Protein AF-A0A397A160-F1 (afdb_monomer_lite)

Sequence (90 aa):
MGYGKIASTLNLSKATVQSIVKAFKKTKETFPQPRSGRPKVTTEHKDRIILRAIKANRRLSAESLKETFEVFHEKDISSDTIRRRIMLSG

Organism: Aphanomyces astaci (NCBI:txid112090)

Foldseek 3Di:
DDLVVVCVVVVHDSVVSVVQVVVCVVPVDNDDDDDPPDDDLDDPVLLVVLVVVCVVPVPDALVNVQVVCVVPPVGRDDSVNSVVSVVVVD

Secondary structure (DSSP, 8-state):
--HHHHHHHHT--HHHHHHHHHHHHHH--SSPPPP--SPPSS-HHHHHHHHHHHHH-TT--HHHHHHHHHHHHS----HHHHHHHHHTT-

Radius of gyration: 23.34 Å; chains: 1; bounding box: 49×20×56 Å

pLDDT: mean 88.35, std 6.97, range [57.25, 96.81]

InterPro domains:
  IPR009057 Homedomain-like superfamily [SSF46689] (3-86)
  IPR036388 Winged helix-like DNA-binding domain superfamily [G3DSA:1.10.10.10] (1-30)

Structure (mmCIF, N/CA/C/O backbone):
data_AF-A0A397A160-F1
#
_entry.id   AF-A0A397A160-F1
#
loop_
_atom_site.group_PDB
_atom_site.id
_atom_site.type_symbol
_atom_site.label_atom_id
_atom_site.label_alt_id
_atom_site.label_comp_id
_atom_site.label_asym_id
_atom_site.label_entity_id
_atom_site.label_seq_id
_atom_site.pdbx_PDB_ins_code
_atom_site.Cartn_x
_atom_site.Cartn_y
_atom_site.Cartn_z
_atom_site.occupancy
_atom_site.B_iso_or_equiv
_atom_site.auth_seq_id
_atom_site.auth_comp_id
_atom_site.auth_asym_id
_atom_site.auth_atom_id
_atom_site.pdbx_PDB_model_num
ATOM 1 N N . MET A 1 1 ? -26.210 3.988 24.911 1.00 72.06 1 MET A N 1
ATOM 2 C CA . MET A 1 1 ? -25.798 2.686 25.492 1.00 72.06 1 MET A CA 1
ATOM 3 C C . MET A 1 1 ? -24.290 2.688 25.711 1.00 72.06 1 MET A C 1
ATOM 5 O O . MET A 1 1 ? -23.581 3.183 24.846 1.00 72.06 1 MET A O 1
ATOM 9 N N . GLY A 1 2 ? -23.793 2.180 26.842 1.00 89.56 2 GLY A N 1
ATOM 10 C CA . GLY A 1 2 ? -22.347 2.082 27.094 1.00 89.56 2 GLY A CA 1
ATOM 11 C C . GLY A 1 2 ? -21.696 0.896 26.371 1.00 89.56 2 GLY A C 1
ATOM 12 O O . GLY A 1 2 ? -22.366 -0.095 26.083 1.00 89.56 2 GLY A O 1
ATOM 13 N N . TYR A 1 3 ? -20.381 0.961 26.122 1.00 93.56 3 TYR A N 1
ATOM 14 C CA . TYR A 1 3 ? -19.650 -0.094 25.397 1.00 93.56 3 TYR A CA 1
ATOM 15 C C . TYR A 1 3 ? -19.746 -1.480 26.051 1.00 93.56 3 TYR A C 1
ATOM 17 O O . TYR A 1 3 ? -19.760 -2.475 25.340 1.00 93.56 3 TYR A O 1
ATOM 25 N N . GLY A 1 4 ? -19.856 -1.557 27.384 1.00 92.38 4 GLY A N 1
ATOM 26 C CA . GLY A 1 4 ? -20.032 -2.831 28.094 1.00 92.38 4 GLY A CA 1
ATOM 27 C C . GLY A 1 4 ? -21.346 -3.534 27.744 1.00 92.38 4 GLY A C 1
ATOM 28 O O . GLY A 1 4 ? -21.353 -4.731 27.496 1.00 92.38 4 GLY A O 1
ATOM 29 N N . LYS A 1 5 ? -22.442 -2.778 27.615 1.00 95.69 5 LYS A N 1
ATOM 30 C CA . LYS A 1 5 ? -23.751 -3.335 27.246 1.00 95.69 5 LYS A CA 1
ATOM 31 C C . LYS A 1 5 ? -23.752 -3.865 25.808 1.00 95.69 5 LYS A C 1
ATOM 33 O O . LYS A 1 5 ? -24.313 -4.921 25.538 1.00 95.69 5 LYS A O 1
ATOM 38 N N . ILE A 1 6 ? -23.068 -3.161 24.904 1.00 95.12 6 ILE A N 1
ATOM 39 C CA . ILE A 1 6 ? -22.877 -3.587 23.508 1.00 95.12 6 ILE A CA 1
ATOM 40 C C . ILE A 1 6 ? -22.031 -4.866 23.450 1.00 95.12 6 ILE A C 1
ATOM 42 O O . ILE A 1 6 ? -22.400 -5.807 22.759 1.00 95.12 6 ILE A O 1
ATOM 46 N N . ALA A 1 7 ? -20.934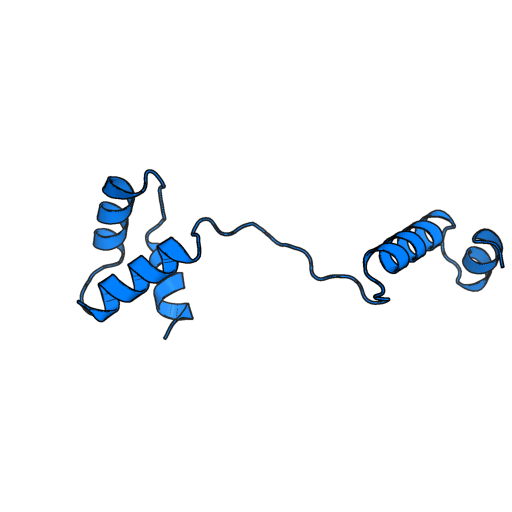 -4.912 24.210 1.00 95.81 7 ALA A N 1
ATOM 47 C CA . ALA A 1 7 ? -20.043 -6.067 24.294 1.00 95.81 7 ALA A CA 1
ATOM 48 C C . ALA A 1 7 ? -20.787 -7.338 24.733 1.00 95.81 7 ALA A C 1
ATOM 50 O O . ALA A 1 7 ? -20.695 -8.355 24.054 1.00 95.81 7 ALA A O 1
ATOM 51 N N . SER A 1 8 ? -21.596 -7.253 25.796 1.00 95.56 8 SER A N 1
ATOM 52 C CA . SER A 1 8 ? -22.425 -8.372 26.259 1.00 95.56 8 SER A CA 1
ATOM 53 C C . SER A 1 8 ? -23.488 -8.790 25.241 1.00 95.56 8 SER A C 1
ATOM 55 O O . SER A 1 8 ? -23.716 -9.978 25.062 1.00 95.56 8 SER A O 1
ATOM 57 N N . THR A 1 9 ? -24.113 -7.832 24.547 1.00 96.81 9 THR A N 1
ATOM 58 C CA . THR A 1 9 ? -25.147 -8.125 23.534 1.00 96.81 9 THR A CA 1
ATOM 59 C C . THR A 1 9 ? -24.562 -8.836 22.311 1.00 96.81 9 THR A C 1
ATOM 61 O O . THR A 1 9 ? -25.196 -9.722 21.752 1.00 96.81 9 THR A O 1
ATOM 64 N N . LEU A 1 10 ? -23.351 -8.452 21.892 1.00 94.31 10 LEU A N 1
ATOM 65 C CA . LEU A 1 10 ? -22.682 -8.986 20.700 1.00 94.31 10 LEU A CA 1
ATOM 66 C C . LEU A 1 10 ? -21.732 -10.156 20.999 1.00 94.31 10 LEU A C 1
ATOM 68 O O . LEU A 1 10 ? -21.076 -10.641 20.083 1.00 94.31 10 LEU A O 1
ATOM 72 N N . ASN A 1 11 ? -21.620 -10.581 22.262 1.00 96.31 11 ASN A N 1
ATOM 73 C CA . ASN A 1 11 ? -20.636 -11.563 22.730 1.00 96.31 11 ASN A CA 1
ATOM 74 C C . ASN A 1 11 ? -19.192 -11.239 22.279 1.00 96.31 11 ASN A C 1
ATOM 76 O O . ASN A 1 11 ? -18.445 -12.094 21.806 1.00 96.31 11 ASN A O 1
ATOM 80 N N . LEU A 1 12 ? -18.808 -9.965 22.394 1.00 94.69 12 LEU A N 1
ATOM 81 C CA . LEU A 1 12 ? -17.479 -9.458 22.048 1.00 94.69 12 LEU A CA 1
ATOM 82 C C . LEU A 1 12 ? -16.772 -8.919 23.288 1.00 94.69 12 LEU A C 1
ATOM 84 O O . LEU A 1 12 ? -17.402 -8.489 24.252 1.00 94.69 12 LEU A O 1
ATOM 88 N N . SER A 1 13 ? -15.442 -8.838 23.239 1.00 95.94 13 SER A N 1
ATOM 89 C CA . SER A 1 13 ? -14.707 -8.116 24.276 1.00 95.94 13 SER A CA 1
ATOM 90 C C . SER A 1 13 ? -15.016 -6.611 24.220 1.00 95.94 13 SER A C 1
ATOM 92 O O . SER A 1 13 ? -15.188 -6.022 23.144 1.00 95.94 13 SER A O 1
ATOM 94 N N . LYS A 1 14 ? -15.011 -5.943 25.381 1.00 95.94 14 LYS A N 1
ATOM 95 C CA . LYS A 1 14 ? -15.138 -4.475 25.465 1.00 95.94 14 LYS A CA 1
ATOM 96 C C . LYS A 1 14 ? -14.064 -3.761 24.629 1.00 95.94 14 LYS A C 1
ATOM 98 O O . LYS A 1 14 ? -14.362 -2.740 24.011 1.00 95.94 14 LYS A O 1
ATOM 103 N N . ALA A 1 15 ? -12.846 -4.307 24.585 1.00 96.19 15 ALA A N 1
ATOM 104 C CA . ALA A 1 15 ? -11.737 -3.769 23.797 1.00 96.19 15 ALA A CA 1
ATOM 105 C C . ALA A 1 15 ? -12.017 -3.845 22.285 1.00 96.19 15 ALA A C 1
ATOM 107 O O . ALA A 1 15 ? -11.758 -2.885 21.559 1.00 96.19 15 ALA A O 1
ATOM 108 N N . THR A 1 16 ? -12.623 -4.940 21.817 1.00 95.25 16 THR A N 1
ATOM 109 C CA . THR A 1 16 ? -13.043 -5.102 20.417 1.00 95.25 16 THR A CA 1
ATOM 110 C C . THR A 1 16 ? -14.079 -4.047 20.039 1.00 95.25 16 THR A C 1
ATOM 112 O O . THR A 1 16 ? -13.904 -3.351 19.041 1.00 95.25 16 THR A O 1
ATOM 115 N N . VAL A 1 17 ? -15.107 -3.848 20.873 1.00 95.56 17 VAL A N 1
ATOM 116 C CA . VAL A 1 17 ? -16.126 -2.804 20.658 1.00 95.56 17 VAL A CA 1
ATOM 117 C C . VAL A 1 17 ? -15.486 -1.414 20.590 1.00 95.56 17 VAL A C 1
ATOM 119 O O . VAL A 1 17 ? -15.791 -0.635 19.690 1.00 95.56 17 VAL A O 1
ATOM 122 N N . GLN A 1 18 ? -14.556 -1.102 21.497 1.00 95.38 18 GLN A N 1
ATOM 123 C CA . GLN A 1 18 ? -13.830 0.171 21.478 1.00 95.38 18 GLN A CA 1
ATOM 124 C C . GLN A 1 18 ? -12.998 0.356 20.201 1.00 95.38 18 GLN A C 1
ATOM 126 O O . GLN A 1 18 ? -13.012 1.444 19.624 1.00 95.38 18 GLN A O 1
ATOM 131 N N . SER A 1 19 ? -12.299 -0.690 19.749 1.00 94.31 19 SER A N 1
ATOM 132 C CA . SER A 1 19 ? -11.497 -0.665 18.520 1.00 94.31 19 SER A CA 1
ATOM 133 C C . SER A 1 19 ? -12.366 -0.414 17.286 1.00 94.31 19 SER A C 1
ATOM 135 O O . SER A 1 19 ? -12.064 0.481 16.496 1.00 94.31 19 SER A O 1
ATOM 137 N N . ILE A 1 20 ? -13.502 -1.113 17.177 1.00 94.00 20 ILE A N 1
ATOM 138 C CA . ILE A 1 20 ? -14.480 -0.928 16.095 1.00 94.00 20 ILE A CA 1
ATOM 139 C C . ILE A 1 20 ? -15.016 0.507 16.095 1.00 94.00 20 ILE A C 1
ATOM 141 O O . ILE A 1 20 ? -14.977 1.181 15.069 1.00 94.00 20 ILE A O 1
ATOM 145 N N . VAL A 1 21 ? -15.451 1.024 17.251 1.00 94.19 21 VAL A N 1
ATOM 146 C CA . VAL A 1 21 ? -15.964 2.401 17.359 1.00 94.19 21 VAL A CA 1
ATOM 147 C C . VAL A 1 21 ? -14.883 3.427 17.004 1.00 94.19 21 VAL A C 1
ATOM 149 O O . VAL A 1 21 ? -15.175 4.426 16.347 1.00 94.19 21 VAL A O 1
ATOM 152 N N . LYS A 1 22 ? -13.625 3.198 17.401 1.00 94.25 22 LYS A N 1
ATOM 153 C CA . LYS A 1 22 ? -12.490 4.064 17.044 1.00 94.25 22 LYS A CA 1
ATOM 154 C C . LYS A 1 22 ? -12.223 4.047 15.537 1.00 94.25 22 LYS A C 1
ATOM 156 O O . LYS A 1 22 ? -12.047 5.112 14.947 1.00 94.25 22 LYS A O 1
ATOM 161 N N . ALA A 1 23 ? -12.229 2.867 14.916 1.00 94.12 23 ALA A N 1
ATOM 162 C CA . ALA A 1 23 ? -12.060 2.708 13.475 1.00 94.12 23 ALA A CA 1
ATOM 163 C C . ALA A 1 23 ? -13.192 3.396 12.697 1.00 94.12 23 ALA A C 1
ATOM 165 O O . ALA A 1 23 ? -12.912 4.182 11.790 1.00 94.12 23 ALA A O 1
ATOM 166 N N . PHE A 1 24 ? -14.444 3.205 13.119 1.00 94.81 24 PHE A N 1
ATOM 167 C CA . PHE A 1 24 ? -15.614 3.851 12.526 1.00 94.81 24 PHE A CA 1
ATOM 168 C C . PHE A 1 24 ? -15.574 5.375 12.679 1.00 94.81 24 PHE A C 1
ATOM 170 O O . PHE A 1 24 ? -15.856 6.106 11.739 1.00 94.81 24 PHE A O 1
ATOM 177 N N . LYS A 1 25 ? -15.162 5.907 13.836 1.00 94.62 25 LYS A N 1
ATOM 178 C CA . LYS A 1 25 ? -15.012 7.364 14.003 1.00 94.62 25 LYS A CA 1
ATOM 179 C C . LYS A 1 25 ? -13.977 7.960 13.048 1.00 94.62 25 LYS A C 1
ATOM 181 O O . LYS A 1 25 ? -14.191 9.077 12.583 1.00 94.62 25 LYS A O 1
ATOM 186 N N . LYS A 1 26 ? -12.895 7.224 12.767 1.00 94.38 26 LYS A N 1
ATOM 187 C CA . LYS A 1 26 ? -11.803 7.649 11.881 1.00 94.38 26 LYS A CA 1
ATOM 188 C C . LYS A 1 26 ? -12.163 7.546 10.397 1.00 94.38 26 LYS A C 1
ATOM 190 O O . LYS A 1 26 ? -11.839 8.454 9.646 1.00 94.38 26 LYS A O 1
ATOM 195 N N . THR A 1 27 ? -12.773 6.439 9.985 1.00 92.69 27 THR A N 1
ATOM 196 C CA . THR A 1 27 ? -12.984 6.098 8.563 1.00 92.69 27 THR A CA 1
ATOM 197 C C . THR A 1 27 ? -14.419 6.308 8.098 1.00 92.69 27 THR A C 1
ATOM 199 O O . THR A 1 27 ? -14.651 6.431 6.908 1.00 92.69 27 THR A O 1
ATOM 202 N N . LYS A 1 28 ? -15.381 6.374 9.029 1.00 93.62 28 LYS A N 1
ATOM 203 C CA . LYS A 1 28 ? -16.834 6.344 8.776 1.00 93.62 28 LYS A CA 1
ATOM 204 C C . LYS A 1 28 ? -17.316 5.083 8.060 1.00 93.62 28 LYS A C 1
ATOM 206 O O . LYS A 1 28 ? -18.465 5.021 7.640 1.00 93.62 28 LYS A O 1
ATOM 211 N N . GLU A 1 29 ? -16.477 4.054 8.017 1.00 92.56 29 GLU A N 1
ATOM 212 C CA . GLU A 1 29 ? -16.774 2.773 7.398 1.00 92.56 29 GLU A CA 1
ATOM 213 C C . GLU A 1 29 ? -16.923 1.678 8.455 1.00 92.56 29 GLU A C 1
ATOM 215 O O . GLU A 1 29 ? -16.245 1.669 9.487 1.00 92.56 29 GLU A O 1
ATOM 220 N N . THR A 1 30 ? -17.846 0.752 8.204 1.00 90.19 30 THR A N 1
ATOM 221 C CA . THR A 1 30 ? -18.111 -0.411 9.065 1.00 90.19 30 THR A CA 1
ATOM 222 C C . THR A 1 30 ? -17.339 -1.650 8.628 1.00 90.19 30 THR A C 1
ATOM 224 O O . THR A 1 30 ? -17.183 -2.582 9.415 1.00 90.19 30 THR A O 1
ATOM 227 N N . PHE A 1 31 ? -16.851 -1.667 7.388 1.00 89.50 31 PHE A N 1
ATOM 228 C CA . PHE A 1 31 ? -16.062 -2.765 6.852 1.00 89.50 31 PHE A CA 1
ATOM 229 C C . PHE A 1 31 ? -14.571 -2.585 7.177 1.00 89.50 31 PHE A C 1
ATOM 231 O O . PHE A 1 31 ? -14.080 -1.452 7.264 1.00 89.50 31 PHE A O 1
ATOM 238 N N . PRO A 1 32 ? -13.825 -3.690 7.366 1.00 87.44 32 PRO A N 1
ATOM 239 C CA . PRO A 1 32 ? -12.381 -3.629 7.526 1.00 87.44 32 PRO A CA 1
ATOM 240 C C . PRO A 1 32 ? -11.727 -2.944 6.327 1.00 87.44 32 PRO A C 1
ATOM 242 O O . PRO A 1 32 ? -11.978 -3.307 5.180 1.00 87.44 32 PRO A O 1
ATOM 245 N N . GLN A 1 33 ? -10.851 -1.982 6.604 1.00 86.88 33 GLN A N 1
ATOM 246 C CA . GLN A 1 33 ? -10.104 -1.299 5.556 1.00 86.88 33 GLN A CA 1
ATOM 247 C C . GLN A 1 33 ? -9.116 -2.246 4.867 1.00 86.88 33 GLN A C 1
ATOM 249 O O . GLN A 1 33 ? -8.510 -3.092 5.544 1.00 86.88 33 GLN A O 1
ATOM 254 N N . PRO A 1 34 ? -8.881 -2.075 3.553 1.00 89.69 34 PRO A N 1
ATOM 255 C CA . PRO A 1 34 ? -7.800 -2.761 2.865 1.00 89.69 34 PRO A CA 1
ATOM 256 C C . PRO A 1 34 ? -6.468 -2.519 3.579 1.00 89.69 34 PRO A C 1
ATOM 258 O O . PRO A 1 34 ? -6.156 -1.408 4.016 1.00 89.69 34 PRO A O 1
ATOM 261 N N . ARG A 1 35 ? -5.654 -3.568 3.704 1.00 89.19 35 ARG A N 1
ATOM 262 C CA . ARG A 1 35 ? -4.304 -3.428 4.261 1.00 89.19 35 ARG A CA 1
ATOM 263 C C . ARG A 1 35 ? -3.419 -2.707 3.244 1.00 89.19 35 ARG A C 1
ATOM 265 O O . ARG A 1 35 ? -3.450 -3.037 2.064 1.00 89.19 35 ARG A O 1
ATOM 272 N N . SER A 1 36 ? -2.589 -1.774 3.709 1.00 86.00 36 SER A N 1
ATOM 273 C CA . SER A 1 36 ? -1.702 -0.958 2.862 1.00 86.00 36 SER A CA 1
ATOM 274 C C . SER A 1 36 ? -0.646 -1.760 2.090 1.00 86.00 36 SER A C 1
ATOM 276 O O . SER A 1 36 ? -0.084 -1.257 1.120 1.00 86.00 36 SER A O 1
ATOM 278 N N . GLY A 1 37 ? -0.380 -3.006 2.494 1.00 90.38 37 GLY A N 1
ATOM 279 C CA . GLY A 1 37 ? 0.609 -3.869 1.854 1.00 90.38 37 GLY A CA 1
ATOM 280 C C . GLY A 1 37 ? 2.038 -3.320 1.946 1.00 90.38 37 GLY A C 1
ATOM 281 O O . GLY A 1 37 ? 2.321 -2.354 2.655 1.00 90.38 37 GLY A O 1
ATOM 282 N N . ARG A 1 38 ? 2.969 -3.969 1.236 1.00 88.31 38 ARG A N 1
ATOM 283 C CA . ARG A 1 38 ? 4.361 -3.512 1.149 1.00 88.31 38 ARG A CA 1
ATOM 284 C C . ARG A 1 38 ? 4.450 -2.326 0.176 1.00 88.31 38 ARG A C 1
ATOM 286 O O . ARG A 1 38 ? 4.013 -2.477 -0.968 1.00 88.31 38 ARG A O 1
ATOM 293 N N . PRO A 1 39 ? 5.054 -1.188 0.570 1.00 86.69 39 PRO A N 1
ATOM 294 C CA . PRO A 1 39 ? 5.295 -0.080 -0.345 1.00 86.69 39 PRO A CA 1
ATOM 295 C C . PRO A 1 39 ? 6.094 -0.518 -1.575 1.00 86.69 39 PRO A C 1
ATOM 297 O O . PRO A 1 39 ? 7.012 -1.338 -1.490 1.00 86.69 39 PRO A O 1
ATOM 300 N N . LYS A 1 40 ? 5.743 0.046 -2.730 1.00 86.12 40 LYS A N 1
ATOM 301 C CA . LYS A 1 40 ? 6.425 -0.228 -3.997 1.00 86.12 40 LYS A CA 1
ATOM 302 C C . LYS A 1 40 ? 7.849 0.340 -3.963 1.00 86.12 40 LYS A C 1
ATOM 304 O O . LYS A 1 40 ? 8.074 1.445 -3.480 1.00 86.12 40 LYS A O 1
ATOM 309 N N . VAL A 1 41 ? 8.802 -0.401 -4.533 1.00 84.56 41 VAL A N 1
ATOM 310 C CA . VAL A 1 41 ? 10.192 0.069 -4.717 1.00 84.56 41 VAL A CA 1
ATOM 311 C C . VAL A 1 41 ? 10.249 1.223 -5.724 1.00 84.56 41 VAL A C 1
ATOM 313 O O . VAL A 1 41 ? 10.991 2.195 -5.537 1.00 84.56 41 VAL A O 1
ATOM 316 N N . THR A 1 42 ? 9.439 1.124 -6.781 1.00 84.38 42 THR A N 1
ATOM 317 C CA . THR A 1 42 ? 9.325 2.138 -7.831 1.00 84.38 42 THR A CA 1
ATOM 318 C C . THR A 1 42 ? 8.217 3.140 -7.523 1.00 84.38 42 THR A C 1
ATOM 320 O O . THR A 1 42 ? 7.179 2.799 -6.951 1.00 84.38 42 THR A O 1
ATOM 323 N N . THR A 1 43 ? 8.457 4.391 -7.907 1.00 87.69 43 THR A N 1
ATOM 324 C CA . THR A 1 43 ? 7.473 5.475 -7.861 1.00 87.69 43 THR A CA 1
ATOM 325 C C . THR A 1 43 ? 6.778 5.601 -9.216 1.00 87.69 43 THR A C 1
ATOM 327 O O . THR A 1 43 ? 7.311 5.160 -10.234 1.00 87.69 43 THR A O 1
ATOM 330 N N . GLU A 1 44 ? 5.623 6.266 -9.264 1.00 88.56 44 GLU A N 1
ATOM 331 C CA . GLU A 1 44 ? 4.882 6.498 -10.516 1.00 88.56 44 GLU A CA 1
ATOM 332 C C . GLU A 1 44 ? 5.713 7.231 -11.578 1.00 88.56 44 GLU A C 1
ATOM 334 O O . GLU A 1 44 ? 5.585 6.990 -12.776 1.00 88.56 44 GLU A O 1
ATOM 339 N N . HIS A 1 45 ? 6.603 8.129 -11.151 1.00 88.44 45 HIS A N 1
ATOM 340 C CA . HIS A 1 45 ? 7.521 8.810 -12.057 1.00 88.44 45 HIS A CA 1
ATOM 341 C C . HIS A 1 45 ? 8.490 7.830 -12.735 1.00 88.44 45 HIS A C 1
ATOM 343 O O . HIS A 1 45 ? 8.624 7.860 -13.956 1.00 88.44 45 HIS A O 1
ATOM 349 N N . LYS A 1 46 ? 9.094 6.918 -11.964 1.00 87.12 46 LYS A N 1
ATOM 350 C CA . LYS A 1 46 ? 10.005 5.895 -12.496 1.00 87.12 46 LYS A CA 1
ATOM 351 C C . LYS A 1 46 ? 9.278 4.912 -13.412 1.00 87.12 46 LYS A C 1
ATOM 353 O O . LYS A 1 46 ? 9.774 4.619 -14.495 1.00 87.12 46 LYS A O 1
ATOM 358 N N . ASP A 1 47 ? 8.074 4.486 -13.029 1.00 89.06 47 ASP A N 1
ATOM 359 C CA . ASP A 1 47 ? 7.234 3.621 -13.865 1.00 89.06 47 ASP A CA 1
ATOM 360 C C . ASP A 1 47 ? 6.945 4.292 -15.228 1.00 89.06 47 ASP A C 1
ATOM 362 O O . ASP A 1 47 ? 7.067 3.656 -16.273 1.00 89.06 47 ASP A O 1
ATOM 366 N N . ARG A 1 48 ? 6.669 5.606 -15.259 1.00 90.31 48 ARG A N 1
ATOM 367 C CA . ARG A 1 48 ? 6.475 6.351 -16.519 1.00 90.31 48 ARG A CA 1
ATOM 368 C C . ARG A 1 48 ? 7.727 6.416 -17.392 1.00 90.31 48 ARG A C 1
ATOM 370 O O . ARG A 1 48 ? 7.598 6.340 -18.612 1.00 90.31 48 ARG A O 1
ATOM 377 N N . ILE A 1 49 ? 8.912 6.567 -16.800 1.00 89.25 49 ILE A N 1
ATOM 378 C CA . ILE A 1 49 ? 10.178 6.577 -17.550 1.00 89.25 49 ILE A CA 1
ATOM 379 C C . ILE A 1 49 ? 10.404 5.216 -18.219 1.00 89.25 49 ILE A C 1
ATOM 381 O O . ILE A 1 49 ? 10.650 5.179 -19.423 1.00 89.25 49 ILE A O 1
ATOM 385 N N . ILE A 1 50 ? 10.218 4.113 -17.479 1.00 88.19 50 ILE A N 1
ATOM 386 C CA . ILE A 1 50 ? 10.321 2.740 -18.011 1.00 88.19 50 ILE A CA 1
ATOM 387 C C . ILE A 1 50 ? 9.401 2.572 -19.228 1.00 88.19 50 ILE A C 1
ATOM 389 O O . ILE A 1 50 ? 9.831 2.132 -20.294 1.00 88.19 50 ILE A O 1
ATOM 393 N N . LEU A 1 51 ? 8.137 2.983 -19.097 1.00 89.25 51 LEU A N 1
ATOM 394 C CA . LEU A 1 51 ? 7.154 2.841 -20.171 1.00 89.25 51 LEU A CA 1
ATOM 395 C C . LEU A 1 51 ? 7.468 3.709 -21.392 1.00 89.25 51 LEU A C 1
ATOM 397 O O . LEU A 1 51 ? 7.243 3.274 -22.521 1.00 89.25 51 LEU A O 1
ATOM 401 N N . ARG A 1 52 ? 7.995 4.924 -21.200 1.00 91.00 52 ARG A N 1
ATOM 402 C CA . ARG A 1 52 ? 8.418 5.788 -22.314 1.00 91.00 52 ARG A CA 1
ATOM 403 C C . ARG A 1 52 ? 9.610 5.203 -23.061 1.00 91.00 52 ARG A C 1
ATOM 405 O O . ARG A 1 52 ? 9.585 5.195 -24.287 1.00 91.00 52 ARG A O 1
ATOM 412 N N . ALA A 1 53 ? 10.602 4.680 -22.344 1.00 89.00 53 ALA A N 1
ATOM 413 C CA . ALA A 1 53 ? 11.783 4.077 -22.953 1.00 89.00 53 ALA A CA 1
ATOM 414 C C . ALA A 1 53 ? 11.416 2.880 -23.849 1.00 89.00 53 ALA A C 1
ATOM 416 O O . ALA A 1 53 ? 11.894 2.775 -24.975 1.00 89.00 53 ALA A O 1
ATOM 417 N N . ILE A 1 54 ? 10.482 2.036 -23.402 1.00 88.44 54 ILE A N 1
ATOM 418 C CA . ILE A 1 54 ? 10.014 0.875 -24.178 1.00 88.44 54 ILE A CA 1
ATOM 419 C C . ILE A 1 54 ? 9.122 1.286 -25.345 1.00 88.44 54 ILE A C 1
ATOM 421 O O . ILE A 1 54 ? 9.181 0.683 -26.415 1.00 88.44 54 ILE A O 1
ATOM 425 N N . LYS A 1 55 ? 8.292 2.320 -25.172 1.00 88.62 55 LYS A N 1
ATOM 426 C CA . LYS A 1 55 ? 7.506 2.867 -26.286 1.00 88.62 55 LYS A CA 1
ATOM 427 C C . LYS A 1 55 ? 8.405 3.439 -27.381 1.00 88.62 55 LYS A C 1
ATOM 429 O O . LYS A 1 5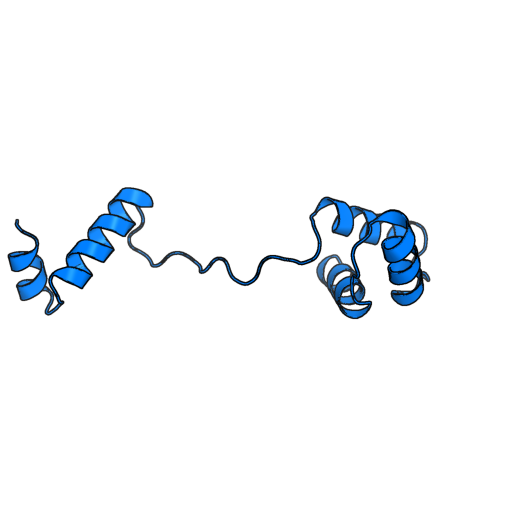5 ? 8.085 3.259 -28.551 1.00 88.62 55 LYS A O 1
ATOM 434 N N . ALA A 1 56 ? 9.509 4.087 -27.008 1.00 90.19 56 ALA A N 1
ATOM 435 C CA . ALA A 1 56 ? 10.500 4.593 -27.952 1.00 90.19 56 ALA A CA 1
ATOM 436 C C . ALA A 1 56 ? 11.282 3.456 -28.633 1.00 90.19 56 ALA A C 1
ATOM 438 O O . ALA A 1 56 ? 11.520 3.514 -29.835 1.00 90.19 56 ALA A O 1
ATOM 439 N N . ASN A 1 57 ? 11.639 2.402 -27.891 1.00 89.31 57 ASN A N 1
AT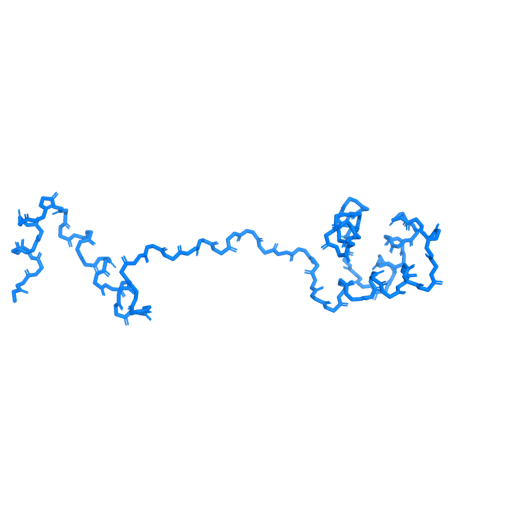OM 440 C CA . ASN A 1 57 ? 12.314 1.226 -28.432 1.00 89.31 57 ASN A CA 1
ATOM 441 C C . ASN A 1 57 ? 11.764 -0.074 -27.822 1.00 89.31 57 ASN A C 1
ATOM 443 O O . ASN A 1 57 ? 12.165 -0.494 -26.737 1.00 89.31 57 ASN A O 1
ATOM 447 N N . ARG A 1 58 ? 10.887 -0.762 -28.564 1.00 85.12 58 ARG A N 1
ATOM 448 C CA . ARG A 1 58 ? 10.241 -2.008 -28.106 1.00 85.12 58 ARG A CA 1
ATOM 449 C C . ARG A 1 58 ? 11.199 -3.188 -27.924 1.00 85.12 58 ARG A C 1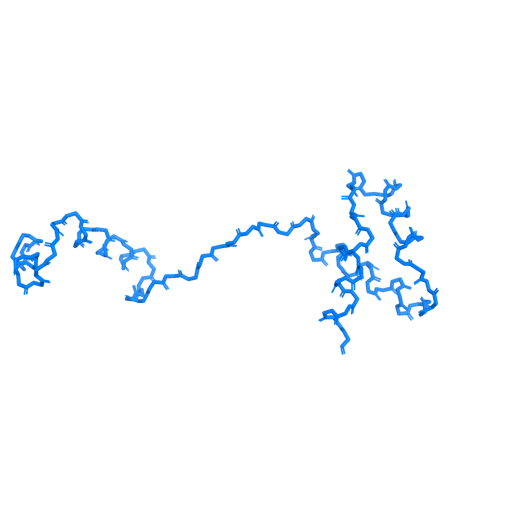
ATOM 451 O O . ARG A 1 58 ? 10.816 -4.166 -27.294 1.00 85.12 58 ARG A O 1
ATOM 458 N N . ARG A 1 59 ? 12.409 -3.125 -28.492 1.00 86.75 59 ARG A N 1
ATOM 459 C CA . ARG A 1 59 ? 13.433 -4.178 -28.370 1.00 86.75 59 ARG A CA 1
ATOM 460 C C . ARG A 1 59 ? 14.379 -3.955 -27.189 1.00 86.75 59 ARG A C 1
ATOM 462 O O . ARG A 1 59 ? 15.307 -4.735 -27.005 1.00 86.75 59 ARG A O 1
ATOM 469 N N . LEU A 1 60 ? 14.173 -2.891 -26.414 1.00 86.94 60 LEU A N 1
ATOM 470 C CA . LEU A 1 60 ? 15.001 -2.586 -25.256 1.00 86.94 60 LEU A CA 1
ATOM 471 C C . LEU A 1 60 ? 14.825 -3.658 -24.171 1.00 86.94 60 LEU A C 1
ATOM 473 O O . LEU A 1 60 ? 13.701 -3.993 -23.794 1.00 86.94 60 LEU A O 1
ATOM 477 N N . SER A 1 61 ? 15.939 -4.198 -23.673 1.00 88.06 61 SER A N 1
ATOM 478 C CA . SER A 1 61 ? 15.926 -5.230 -22.635 1.00 88.06 61 SER A CA 1
ATOM 479 C C . SER A 1 61 ? 15.691 -4.630 -21.244 1.00 88.06 61 SER A C 1
ATOM 481 O O . SER A 1 61 ? 15.958 -3.451 -20.984 1.00 88.06 61 SER A O 1
ATOM 483 N N . ALA A 1 62 ? 15.200 -5.460 -20.320 1.00 87.25 62 ALA A N 1
ATOM 484 C CA . ALA A 1 62 ? 15.035 -5.063 -18.923 1.00 87.25 62 ALA A CA 1
ATOM 485 C C . ALA A 1 62 ? 16.391 -4.833 -18.234 1.00 87.25 62 ALA A C 1
ATOM 487 O O . ALA A 1 62 ? 16.497 -3.976 -17.362 1.00 87.25 62 ALA A O 1
ATOM 488 N N . GLU A 1 63 ? 17.420 -5.571 -18.645 1.00 89.38 63 GLU A N 1
ATOM 489 C CA . GLU A 1 63 ? 18.807 -5.440 -18.197 1.00 89.38 63 GLU A CA 1
ATOM 490 C C . GLU A 1 63 ? 19.387 -4.070 -18.556 1.00 89.38 63 GLU A C 1
ATOM 492 O O . GLU A 1 63 ? 19.890 -3.375 -17.678 1.00 89.38 63 GLU A O 1
ATOM 497 N N . SER A 1 64 ? 19.241 -3.636 -19.812 1.00 88.12 64 SER A N 1
ATOM 498 C CA . SER A 1 64 ? 19.719 -2.318 -20.244 1.00 88.12 64 SER A CA 1
ATOM 499 C C . SER A 1 64 ? 18.993 -1.193 -19.507 1.00 88.12 64 SER A C 1
ATOM 501 O O . SER A 1 64 ? 19.600 -0.200 -19.117 1.00 88.12 64 SER A O 1
ATOM 503 N N . LEU A 1 65 ? 17.690 -1.353 -19.250 1.00 87.50 65 LEU A N 1
ATOM 504 C CA . LEU A 1 65 ? 16.951 -0.397 -18.428 1.00 87.50 65 LEU A CA 1
ATOM 505 C C . LEU A 1 65 ? 17.452 -0.380 -16.986 1.00 87.50 65 LEU A C 1
ATOM 507 O O . LEU A 1 65 ? 17.615 0.701 -16.428 1.00 87.50 65 LEU A O 1
ATOM 511 N N . LYS A 1 66 ? 17.729 -1.540 -16.389 1.00 88.44 66 LYS A N 1
ATOM 512 C CA . LYS A 1 66 ? 18.298 -1.604 -15.042 1.00 88.44 66 LYS A CA 1
ATOM 513 C C . LYS A 1 66 ? 19.586 -0.784 -14.959 1.00 88.44 66 LYS A C 1
ATOM 515 O O . LYS A 1 66 ? 19.676 0.075 -14.090 1.00 88.44 66 LYS A O 1
ATOM 520 N N . GLU A 1 67 ? 20.512 -1.000 -15.888 1.00 86.75 67 GLU A N 1
ATOM 521 C CA . GLU A 1 67 ? 21.794 -0.291 -15.937 1.00 86.75 67 GLU A CA 1
ATOM 522 C C . GLU A 1 67 ? 21.595 1.230 -16.023 1.00 86.75 67 GLU A C 1
ATOM 524 O O . GLU A 1 67 ? 22.148 1.981 -15.222 1.00 86.75 67 GLU A O 1
ATOM 529 N N . THR A 1 68 ? 20.703 1.704 -16.902 1.00 84.81 68 THR A N 1
ATOM 530 C CA . THR A 1 68 ? 20.392 3.145 -16.967 1.00 84.81 68 THR A CA 1
ATOM 531 C C . THR A 1 68 ? 19.812 3.682 -15.655 1.00 84.81 68 THR A C 1
ATOM 533 O O . THR A 1 68 ? 20.158 4.775 -15.215 1.00 84.81 68 THR A O 1
ATOM 536 N N . PHE A 1 69 ? 18.942 2.924 -14.987 1.00 83.94 69 PHE A N 1
ATOM 537 C CA . PHE A 1 69 ? 18.327 3.357 -13.734 1.00 83.94 69 PHE A CA 1
ATOM 538 C C . PHE A 1 69 ? 19.312 3.357 -12.564 1.00 83.94 69 PHE A C 1
ATOM 540 O O . PH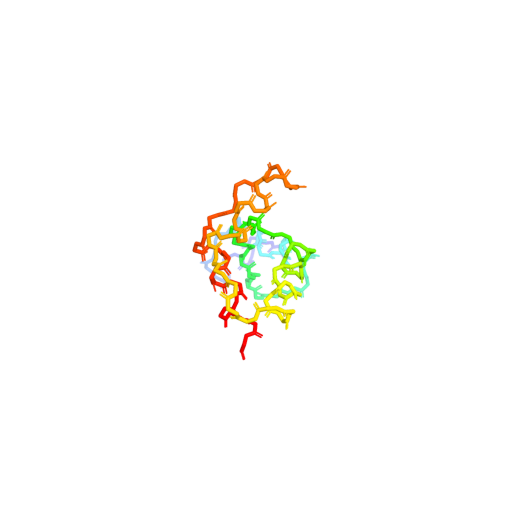E A 1 69 ? 19.185 4.195 -11.671 1.00 83.94 69 PHE A O 1
ATOM 547 N N . GLU A 1 70 ? 20.285 2.453 -12.574 1.00 84.12 70 GLU A N 1
ATOM 548 C CA . GLU A 1 70 ? 21.373 2.417 -11.602 1.00 84.12 70 GLU A CA 1
ATOM 549 C C . GLU A 1 70 ? 22.245 3.675 -11.713 1.00 84.12 70 GLU A C 1
ATOM 551 O O . GLU A 1 70 ? 22.503 4.326 -10.704 1.00 84.12 70 GLU A O 1
ATOM 556 N N . VAL A 1 71 ? 22.566 4.095 -12.943 1.00 80.44 71 VAL A N 1
ATOM 557 C CA . VAL A 1 71 ? 23.349 5.312 -13.217 1.00 80.44 71 VAL A CA 1
ATOM 558 C C . VAL A 1 71 ? 22.591 6.598 -12.860 1.00 80.44 71 VAL A C 1
ATOM 560 O O . VAL A 1 71 ? 23.163 7.499 -12.254 1.00 80.44 71 VAL A O 1
ATOM 563 N N . PHE A 1 72 ? 21.310 6.716 -13.228 1.00 77.06 72 PHE A N 1
ATOM 564 C CA . PHE A 1 72 ? 20.579 7.992 -13.133 1.00 77.06 72 PHE A CA 1
ATOM 565 C C . PHE A 1 72 ? 19.743 8.179 -11.859 1.00 77.06 72 PHE A C 1
ATOM 567 O O . PHE A 1 72 ? 19.297 9.294 -11.582 1.00 77.06 72 PHE A O 1
ATOM 574 N N . HIS A 1 73 ? 19.437 7.111 -11.115 1.00 71.38 73 HIS A N 1
ATOM 575 C CA . HIS A 1 73 ? 18.392 7.163 -10.087 1.00 71.38 73 HIS A CA 1
ATOM 576 C C . HIS A 1 73 ? 18.763 6.564 -8.722 1.00 71.38 73 HIS A C 1
ATOM 578 O O . HIS A 1 73 ? 17.843 6.415 -7.901 1.00 71.38 73 HIS A O 1
ATOM 584 N N . GLU A 1 74 ? 20.044 6.234 -8.498 1.00 66.06 74 GLU A N 1
ATOM 585 C CA . GLU A 1 74 ? 20.649 5.795 -7.218 1.00 66.06 74 GLU A CA 1
ATOM 586 C C . GLU A 1 74 ? 19.857 4.696 -6.477 1.00 66.06 74 GLU A C 1
ATOM 588 O O . GLU A 1 74 ? 19.918 4.543 -5.257 1.00 66.06 74 GLU A O 1
ATOM 593 N N . LYS A 1 75 ? 19.038 3.931 -7.203 1.00 67.56 75 LYS A N 1
ATOM 594 C CA . LYS A 1 75 ? 18.169 2.891 -6.650 1.00 67.56 75 LYS A CA 1
ATOM 595 C C . LYS A 1 75 ? 18.298 1.653 -7.505 1.00 67.56 75 LYS A C 1
ATOM 597 O O . LYS A 1 75 ? 17.899 1.679 -8.668 1.00 67.56 75 LYS A O 1
ATOM 602 N N . ASP A 1 76 ? 18.738 0.570 -6.876 1.00 75.50 76 ASP A N 1
ATOM 603 C CA . ASP A 1 76 ? 18.733 -0.752 -7.484 1.00 75.50 76 ASP A CA 1
ATOM 604 C C . ASP A 1 76 ? 17.282 -1.215 -7.678 1.00 75.50 76 ASP A C 1
ATOM 606 O O . ASP A 1 76 ? 16.538 -1.503 -6.734 1.00 75.50 76 ASP A O 1
ATOM 610 N N . ILE A 1 77 ? 16.847 -1.202 -8.933 1.00 84.06 77 ILE A N 1
ATOM 611 C CA . ILE A 1 77 ? 15.584 -1.790 -9.359 1.00 84.06 77 ILE A CA 1
ATOM 612 C C . ILE A 1 77 ? 15.950 -3.101 -10.038 1.00 84.06 77 ILE A C 1
ATOM 614 O O . ILE A 1 77 ? 16.630 -3.109 -11.060 1.00 84.06 77 ILE A O 1
ATOM 618 N N . SER A 1 78 ? 15.458 -4.220 -9.509 1.00 88.31 78 SER A N 1
ATOM 619 C CA . SER A 1 78 ? 15.703 -5.510 -10.150 1.00 88.31 78 SER A CA 1
ATOM 620 C C . SER A 1 78 ? 15.102 -5.558 -11.560 1.00 88.31 78 SER A C 1
ATOM 622 O O . SER A 1 78 ? 14.021 -5.009 -11.806 1.00 88.31 78 SER A O 1
ATOM 624 N N . SER A 1 79 ? 15.757 -6.276 -12.477 1.00 89.88 79 SER A N 1
ATOM 625 C CA . SER A 1 79 ? 15.251 -6.473 -13.843 1.00 89.88 79 SER A CA 1
ATOM 626 C C . SER A 1 79 ? 13.851 -7.100 -13.843 1.00 89.88 79 SER A C 1
ATOM 628 O O . SER A 1 79 ? 12.991 -6.698 -14.624 1.00 89.88 79 SER A O 1
ATOM 630 N N . ASP A 1 80 ? 13.552 -7.977 -12.883 1.00 91.06 80 ASP A N 1
ATOM 631 C CA . ASP A 1 80 ? 12.207 -8.531 -12.684 1.00 91.06 80 ASP A CA 1
ATOM 632 C C . ASP A 1 80 ? 11.166 -7.485 -12.290 1.00 91.06 80 ASP A C 1
ATOM 634 O O . ASP A 1 80 ? 10.014 -7.555 -12.727 1.00 91.06 80 ASP A O 1
ATOM 638 N N . THR A 1 81 ? 11.547 -6.495 -11.479 1.00 89.75 81 THR A N 1
ATOM 639 C CA . THR A 1 81 ? 10.648 -5.383 -11.150 1.00 89.75 81 THR A CA 1
ATOM 640 C C . THR A 1 81 ? 10.319 -4.600 -12.410 1.00 89.75 81 THR A C 1
ATOM 642 O O . THR A 1 81 ? 9.149 -4.296 -12.631 1.00 89.75 81 THR A O 1
ATOM 645 N N . ILE A 1 82 ? 11.312 -4.343 -13.266 1.00 88.94 82 ILE A N 1
ATOM 646 C CA . ILE A 1 82 ? 11.113 -3.677 -14.556 1.00 88.94 82 ILE A CA 1
ATOM 647 C C . ILE A 1 82 ? 10.168 -4.508 -15.425 1.00 88.94 82 ILE A C 1
ATOM 649 O O . ILE A 1 82 ? 9.117 -3.998 -15.799 1.00 88.94 82 ILE A O 1
ATOM 653 N N . ARG A 1 83 ? 10.443 -5.803 -15.646 1.00 91.06 83 ARG A N 1
ATOM 654 C CA . ARG A 1 83 ? 9.573 -6.709 -16.426 1.00 91.06 83 ARG A CA 1
ATOM 655 C C . ARG A 1 83 ? 8.122 -6.690 -15.957 1.00 91.06 83 ARG A C 1
ATOM 657 O O . ARG A 1 83 ? 7.214 -6.559 -16.775 1.00 91.06 83 ARG A O 1
ATOM 664 N N . ARG A 1 84 ? 7.886 -6.766 -14.643 1.00 90.69 84 ARG A N 1
ATOM 665 C CA . ARG A 1 84 ? 6.529 -6.687 -14.078 1.00 90.69 84 ARG A CA 1
ATOM 666 C C . ARG A 1 84 ? 5.832 -5.376 -14.435 1.00 90.69 84 ARG A C 1
ATOM 668 O O . ARG A 1 84 ? 4.639 -5.398 -14.710 1.00 90.69 84 ARG A O 1
ATOM 675 N N . ARG A 1 85 ? 6.542 -4.243 -14.465 1.00 89.06 85 ARG A N 1
ATOM 676 C CA . ARG A 1 85 ? 5.954 -2.951 -14.872 1.00 89.06 85 ARG A CA 1
ATOM 677 C C . ARG A 1 85 ? 5.565 -2.913 -16.338 1.00 89.06 85 ARG A C 1
ATOM 679 O O . ARG A 1 85 ? 4.524 -2.345 -16.655 1.00 89.06 85 ARG A O 1
ATOM 686 N N . ILE A 1 86 ? 6.362 -3.54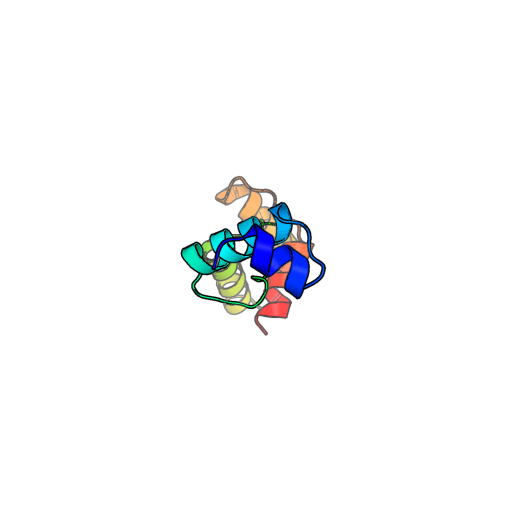4 -17.194 1.00 87.56 86 ILE A N 1
ATOM 687 C CA . ILE A 1 86 ? 6.057 -3.678 -18.621 1.00 87.56 86 ILE A CA 1
ATOM 688 C C . ILE A 1 86 ? 4.773 -4.489 -18.797 1.00 87.56 86 ILE A C 1
ATOM 690 O O . ILE A 1 86 ? 3.845 -4.013 -19.439 1.00 87.56 86 ILE A O 1
ATOM 694 N N . MET A 1 87 ? 4.696 -5.666 -18.168 1.00 87.75 87 MET A N 1
ATOM 695 C CA . MET A 1 87 ? 3.542 -6.566 -18.287 1.00 87.75 87 MET A CA 1
ATOM 696 C C . MET A 1 87 ? 2.252 -5.977 -17.715 1.00 87.75 87 MET A C 1
ATOM 698 O O . MET A 1 87 ? 1.195 -6.182 -18.284 1.00 87.75 87 MET A O 1
ATOM 702 N N . LEU A 1 88 ? 2.323 -5.236 -16.604 1.00 84.25 88 LEU A N 1
ATOM 703 C CA . LEU A 1 88 ? 1.141 -4.612 -15.993 1.00 84.25 88 LEU A CA 1
ATOM 704 C C . LEU A 1 88 ? 0.563 -3.444 -16.807 1.00 84.25 88 LEU A C 1
ATOM 706 O O . LEU A 1 88 ? -0.519 -2.966 -16.478 1.00 84.25 88 LEU A O 1
ATOM 710 N N . SER A 1 89 ? 1.305 -2.934 -17.791 1.00 73.50 89 SER A N 1
ATOM 711 C CA . SER A 1 89 ? 0.933 -1.738 -18.559 1.00 73.50 89 SER A CA 1
ATOM 712 C C . SER A 1 89 ? 0.570 -2.035 -20.017 1.00 73.50 89 SER A C 1
ATOM 714 O O . SER A 1 89 ? 0.287 -1.090 -20.758 1.00 73.50 89 SER A O 1
ATOM 716 N N . GLY A 1 90 ? 0.657 -3.302 -20.435 1.00 57.25 90 GLY A N 1
ATOM 717 C CA . GLY A 1 90 ? 0.185 -3.800 -21.730 1.00 57.25 90 GLY A CA 1
ATOM 718 C C . GLY A 1 90 ? -1.189 -4.426 -21.585 1.00 57.25 90 GLY A C 1
ATOM 719 O O . GLY A 1 90 ? -1.972 -4.272 -22.543 1.00 57.25 90 GLY A O 1
#